Protein AF-A0A1Q4X3M8-F1 (afdb_monomer)

Solvent-accessible surface area (backbone atoms only — not comparable to full-atom values): 9576 Å² total; per-residue (Å²): 142,78,82,82,76,72,74,77,77,79,79,49,76,66,50,54,51,39,54,46,38,42,77,53,66,52,73,69,57,64,58,52,62,74,80,74,45,67,67,68,92,56,70,65,55,53,41,46,53,97,67,88,73,58,54,72,66,59,44,51,38,27,72,69,25,89,53,20,66,58,43,34,17,51,46,58,56,71,56,64,60,84,85,63,74,44,52,45,44,62,34,44,40,68,57,49,48,54,48,32,57,77,69,67,66,68,75,86,82,83,82,91,74,89,73,86,54,56,65,66,58,22,52,50,47,51,52,44,42,75,73,67,49,49,65,67,57,47,12,62,75,70,75,48,55,56,68,56,52,58,50,28,55,67,75,76,108

Radius of gyration: 19.42 Å; Cα contacts (8 Å, |Δi|>4): 133; chains: 1; bounding box: 37×54×55 Å

Secondary structure (DSSP, 8-state):
-----PPPPPPPHHHHHHHHHHH---HHHHHHTTTS-TTTTS-GGGGS-SSS---HHHHHHHHH-TTHHHHHHHHHHH--SSPP-S-BTTB-HHHHHHHHHHHT------S------HHHHHHHHHHHHHTT--HHHHHHHHTS-HHHHHHHHHHH-

Foldseek 3Di:
DDDPPPPQDDDDPLLVVLLCLLVQVDPVLVVVVPPDQQCPPPDCCLQFPPDDHRDPVVLVSLVPTPSLSNQLSVLLNVPQDDDDGGATSSDGRVRSVVSCVSSVVHDDDDDDDDDVPLVVLLVVLVVVVVVVDDLVVSCVVSVHDSVVNVVSPVVVD

pLDDT: mean 77.35, std 16.75, range [32.34, 96.69]

Structure (mmCIF, N/CA/C/O backbone):
data_AF-A0A1Q4X3M8-F1
#
_entry.id   AF-A0A1Q4X3M8-F1
#
loop_
_atom_site.group_PDB
_atom_site.id
_atom_site.type_symbol
_atom_site.label_atom_id
_atom_site.label_alt_id
_atom_site.label_comp_id
_atom_site.label_asym_id
_atom_site.label_entity_id
_atom_site.label_seq_id
_atom_site.pdbx_PDB_ins_code
_atom_site.Cartn_x
_atom_site.Cartn_y
_atom_site.Cartn_z
_atom_site.occupancy
_atom_site.B_iso_or_equiv
_atom_site.auth_seq_id
_atom_site.auth_comp_id
_atom_site.auth_asym_id
_atom_site.auth_atom_id
_atom_site.pdbx_PDB_model_num
ATOM 1 N N . MET A 1 1 ? 21.495 38.121 -9.374 1.00 42.31 1 MET A N 1
ATOM 2 C CA . MET A 1 1 ? 20.547 37.342 -8.554 1.00 42.31 1 MET A CA 1
ATOM 3 C C . MET A 1 1 ? 19.437 36.862 -9.470 1.00 42.31 1 MET A C 1
ATOM 5 O O . MET A 1 1 ? 18.474 37.584 -9.644 1.00 42.31 1 MET A O 1
ATOM 9 N N . ASN A 1 2 ? 19.605 35.709 -10.111 1.00 38.69 2 ASN A N 1
ATOM 10 C CA . ASN A 1 2 ? 18.516 35.018 -10.797 1.00 38.69 2 ASN A CA 1
ATOM 11 C C . ASN A 1 2 ? 18.648 33.554 -10.399 1.00 38.69 2 ASN A C 1
ATOM 13 O O . ASN A 1 2 ? 19.599 32.886 -10.790 1.00 38.69 2 ASN A O 1
ATOM 17 N N . SER A 1 3 ? 17.760 33.121 -9.510 1.00 45.75 3 SER A N 1
ATOM 18 C CA . SER A 1 3 ? 17.605 31.717 -9.169 1.00 45.75 3 SER A CA 1
ATOM 19 C C . SER A 1 3 ? 16.834 31.077 -10.311 1.00 45.75 3 SER A C 1
ATOM 21 O O . SER A 1 3 ? 15.629 31.295 -10.437 1.00 45.75 3 SER A O 1
ATOM 23 N N . ASP A 1 4 ? 17.542 30.325 -11.148 1.00 42.72 4 ASP A N 1
ATOM 24 C CA . ASP A 1 4 ? 16.958 29.435 -12.144 1.00 42.72 4 ASP A CA 1
ATOM 25 C C . ASP A 1 4 ? 16.119 28.369 -11.425 1.00 42.72 4 ASP A C 1
ATOM 27 O O . ASP A 1 4 ? 16.593 27.299 -11.037 1.00 42.72 4 ASP A O 1
ATOM 31 N N . LEU A 1 5 ? 14.841 28.679 -11.207 1.00 51.00 5 LEU A N 1
ATOM 32 C CA . LEU A 1 5 ? 13.815 27.687 -10.924 1.00 51.00 5 LEU A CA 1
ATOM 33 C C . LEU A 1 5 ? 13.641 26.866 -12.200 1.00 51.00 5 LEU A C 1
ATOM 35 O O . LEU A 1 5 ? 12.834 27.200 -13.065 1.00 51.00 5 LEU A O 1
ATOM 39 N N . ASN A 1 6 ? 14.430 25.799 -12.327 1.00 49.56 6 ASN A N 1
ATOM 40 C CA . ASN A 1 6 ? 14.183 24.779 -13.335 1.00 49.56 6 ASN A CA 1
ATOM 41 C C . ASN A 1 6 ? 12.719 24.325 -13.208 1.00 49.56 6 ASN A C 1
ATOM 43 O O . ASN A 1 6 ? 12.318 23.902 -12.116 1.00 49.56 6 ASN A O 1
ATOM 47 N N . PRO A 1 7 ? 11.907 24.408 -14.279 1.00 52.34 7 PRO A N 1
ATOM 48 C CA . PRO A 1 7 ? 10.552 23.891 -14.231 1.00 52.34 7 PRO A CA 1
ATOM 49 C C . PRO A 1 7 ? 10.615 22.396 -13.913 1.00 52.34 7 PRO A C 1
ATOM 51 O O . PRO A 1 7 ? 11.476 21.674 -14.423 1.00 52.34 7 PRO A O 1
ATOM 54 N N . ALA A 1 8 ? 9.715 21.932 -13.0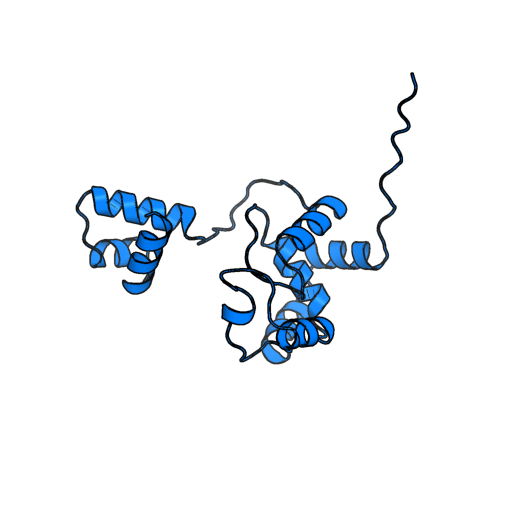44 1.00 54.22 8 ALA A N 1
ATOM 55 C CA . ALA A 1 8 ? 9.612 20.514 -12.731 1.00 54.22 8 ALA A CA 1
ATOM 56 C C . ALA A 1 8 ? 9.495 19.700 -14.038 1.00 54.22 8 ALA A C 1
ATOM 58 O O . ALA A 1 8 ? 8.811 20.144 -14.968 1.00 54.22 8 ALA A O 1
ATOM 59 N N . PRO A 1 9 ? 10.151 18.528 -14.135 1.00 59.28 9 PRO A N 1
ATOM 60 C CA . PRO A 1 9 ? 10.101 17.714 -15.342 1.00 59.28 9 PRO A CA 1
ATOM 61 C C . PRO A 1 9 ? 8.647 17.422 -15.724 1.00 59.28 9 PRO A C 1
ATOM 63 O O . PRO A 1 9 ? 7.812 17.124 -14.865 1.00 59.28 9 PRO A O 1
ATOM 66 N N . SER A 1 10 ? 8.347 17.519 -17.022 1.00 59.56 10 SER A N 1
ATOM 67 C CA . SER A 1 10 ? 7.011 17.215 -17.542 1.00 59.56 10 SER A CA 1
ATOM 68 C C . SER A 1 10 ? 6.613 15.776 -17.175 1.00 59.56 10 SER A C 1
ATOM 70 O O . SER A 1 10 ? 7.466 14.885 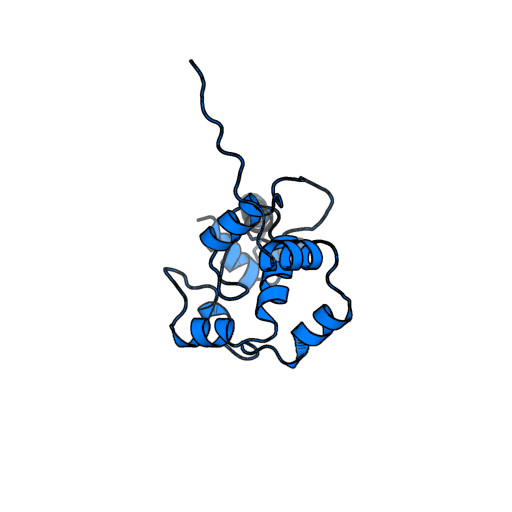-17.217 1.00 59.56 10 SER A O 1
ATOM 72 N N . PRO A 1 11 ? 5.345 15.525 -16.799 1.00 66.81 11 PRO A N 1
ATOM 73 C CA . PRO A 1 11 ? 4.894 14.189 -16.427 1.00 66.81 11 PRO A CA 1
ATOM 74 C C . PRO A 1 11 ? 5.044 13.224 -17.608 1.00 66.81 11 PRO A C 1
ATOM 76 O O . PRO A 1 11 ? 4.736 13.560 -18.750 1.00 66.81 11 PRO A O 1
ATOM 79 N N . THR A 1 12 ? 5.510 12.010 -17.329 1.00 81.94 12 THR A N 1
ATOM 80 C CA . THR A 1 12 ? 5.607 10.939 -18.326 1.00 81.94 12 THR A CA 1
ATOM 81 C C . THR A 1 12 ? 4.217 10.409 -18.701 1.00 81.94 12 THR A C 1
ATOM 83 O O . THR A 1 12 ? 3.242 10.600 -17.972 1.00 81.94 12 THR A O 1
ATOM 86 N N . ARG A 1 13 ? 4.113 9.670 -19.816 1.00 81.19 13 ARG A N 1
ATOM 87 C CA . ARG A 1 13 ? 2.867 8.981 -20.211 1.00 81.19 13 ARG A CA 1
ATOM 88 C C . ARG A 1 13 ? 2.335 8.060 -19.103 1.00 81.19 13 ARG A C 1
ATOM 90 O O . ARG A 1 13 ? 1.124 7.959 -18.907 1.00 81.19 13 ARG A O 1
ATOM 97 N N . ASP A 1 14 ? 3.239 7.426 -18.362 1.00 81.06 14 ASP A N 1
ATOM 98 C CA . ASP A 1 14 ? 2.894 6.564 -17.231 1.00 81.06 14 ASP A CA 1
ATOM 99 C C . ASP A 1 14 ? 2.365 7.371 -16.041 1.00 81.06 14 ASP A C 1
ATOM 101 O O . ASP A 1 14 ? 1.450 6.920 -15.355 1.00 81.06 14 ASP A O 1
ATOM 105 N N . ASP A 1 15 ? 2.859 8.592 -15.834 1.00 86.62 15 ASP A N 1
ATOM 106 C CA . ASP A 1 15 ? 2.376 9.490 -14.781 1.00 86.62 15 ASP A CA 1
ATOM 107 C C . ASP A 1 15 ? 0.969 10.001 -15.048 1.00 86.62 15 ASP A C 1
ATOM 1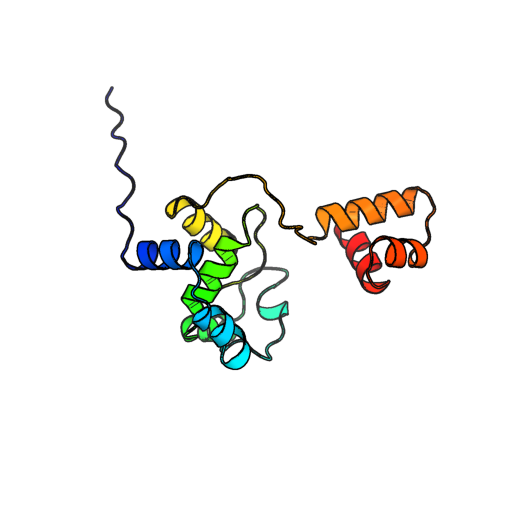09 O O . ASP A 1 15 ? 0.150 10.070 -14.133 1.00 86.62 15 ASP A O 1
ATOM 113 N N . GLU A 1 16 ? 0.674 10.359 -16.295 1.00 87.25 16 GLU A N 1
ATOM 114 C CA . GLU A 1 16 ? -0.666 10.781 -16.689 1.00 87.25 16 GLU A CA 1
ATOM 115 C C . GLU A 1 16 ? -1.661 9.623 -16.555 1.00 87.25 16 GLU A C 1
ATOM 117 O O . GLU A 1 16 ? -2.741 9.784 -15.978 1.00 87.25 16 GLU A O 1
ATOM 122 N N . HIS A 1 17 ? -1.268 8.427 -17.005 1.00 86.44 17 HIS A N 1
ATOM 123 C CA . HIS A 1 17 ? -2.070 7.223 -16.827 1.00 86.44 17 HIS A CA 1
ATOM 124 C C . HIS A 1 17 ? -2.307 6.934 -15.338 1.00 86.44 17 HIS A C 1
ATOM 126 O O . HIS A 1 17 ? -3.449 6.723 -14.923 1.00 86.44 17 HIS A O 1
ATOM 132 N N . LEU A 1 18 ? -1.262 6.984 -14.513 1.00 87.88 18 LEU A N 1
ATOM 133 C CA . LEU A 1 18 ? -1.368 6.744 -13.079 1.00 87.88 18 LEU A CA 1
ATOM 134 C C . LEU A 1 18 ? -2.249 7.798 -12.389 1.00 87.88 18 LEU A C 1
ATOM 136 O O . LEU A 1 18 ? -3.135 7.430 -11.622 1.00 87.88 18 LEU A O 1
ATOM 140 N N . ARG A 1 19 ? -2.102 9.090 -12.717 1.00 88.12 19 ARG A N 1
ATOM 141 C CA . ARG A 1 19 ? -2.984 10.168 -12.222 1.00 88.12 19 ARG A CA 1
ATOM 142 C C . ARG A 1 19 ? -4.447 9.920 -12.580 1.00 88.12 19 ARG A C 1
ATOM 144 O O . ARG A 1 19 ? -5.318 10.106 -11.729 1.00 88.12 19 ARG A O 1
ATOM 151 N N . ARG A 1 20 ? -4.729 9.488 -13.813 1.00 87.44 20 ARG A N 1
ATOM 152 C CA . ARG A 1 20 ? -6.089 9.142 -14.249 1.00 87.44 20 ARG A CA 1
ATOM 153 C C . ARG A 1 20 ? -6.651 7.976 -13.438 1.00 87.44 20 ARG A C 1
ATOM 155 O O . ARG A 1 20 ? -7.768 8.082 -12.944 1.00 87.44 20 ARG A O 1
ATOM 162 N N . LEU A 1 21 ? -5.872 6.909 -13.249 1.00 86.25 21 LEU A N 1
ATOM 163 C CA . LEU A 1 21 ? -6.283 5.740 -12.461 1.00 86.25 21 LEU A CA 1
ATOM 164 C C . LEU A 1 21 ? -6.545 6.079 -10.989 1.00 86.25 21 LEU A C 1
ATOM 166 O O . LEU A 1 21 ? -7.478 5.541 -10.403 1.00 86.25 21 LEU A O 1
ATOM 170 N N . VAL A 1 22 ? -5.755 6.980 -10.397 1.00 85.69 22 VAL A N 1
ATOM 171 C CA . VAL A 1 22 ? -5.970 7.445 -9.018 1.00 85.69 22 VAL A CA 1
ATOM 172 C C . VAL A 1 22 ? -7.304 8.194 -8.896 1.00 85.69 22 VAL A C 1
ATOM 174 O O . VAL A 1 22 ? -8.055 7.951 -7.954 1.00 85.69 22 VAL A O 1
ATOM 177 N N . ARG A 1 23 ? -7.629 9.076 -9.854 1.00 84.62 23 ARG A N 1
ATOM 178 C CA . ARG A 1 23 ? -8.871 9.876 -9.837 1.00 84.62 23 ARG A CA 1
ATOM 179 C C . ARG A 1 23 ? -10.118 9.069 -10.203 1.00 84.62 23 ARG A C 1
ATOM 181 O O . ARG A 1 23 ? -11.185 9.313 -9.651 1.00 84.62 23 ARG A O 1
ATOM 188 N N . GLN A 1 24 ? -9.992 8.143 -11.149 1.00 76.81 24 GLN A N 1
ATOM 189 C CA . GLN A 1 24 ? -11.094 7.372 -11.724 1.00 76.81 24 GLN A CA 1
ATOM 190 C C . GLN A 1 24 ? -10.671 5.907 -11.925 1.00 76.81 24 GLN A C 1
ATOM 192 O O . GLN A 1 24 ? -10.416 5.487 -13.057 1.00 76.81 24 GLN A O 1
ATOM 197 N N . PRO A 1 25 ? -10.582 5.089 -10.862 1.00 66.19 25 PRO A N 1
ATOM 198 C CA . PRO A 1 25 ? -10.435 3.656 -11.055 1.00 66.19 25 PRO A CA 1
ATOM 199 C C . PRO A 1 25 ? -11.731 3.145 -11.683 1.00 66.19 25 PRO A C 1
ATOM 201 O O . PRO A 1 25 ? -12.804 3.244 -11.088 1.00 66.19 25 PRO A O 1
ATOM 204 N N . THR A 1 26 ? -11.660 2.651 -12.916 1.00 61.62 26 THR A N 1
ATOM 205 C CA . THR A 1 26 ? -12.835 2.095 -13.590 1.00 61.62 26 THR A CA 1
ATOM 206 C C . THR A 1 26 ? -13.328 0.856 -12.835 1.00 61.62 26 THR A C 1
ATOM 208 O O . THR A 1 26 ? -12.530 0.063 -12.330 1.00 61.62 26 THR A O 1
ATOM 211 N N . GLY A 1 27 ? -14.650 0.665 -12.751 1.00 57.09 27 GLY A N 1
ATOM 212 C CA . GLY A 1 27 ? -15.257 -0.447 -12.000 1.00 57.09 27 GLY A CA 1
ATOM 213 C C . GLY A 1 27 ? -14.775 -1.838 -12.444 1.00 57.09 27 GLY A C 1
ATOM 214 O O . GLY A 1 27 ? -14.637 -2.744 -11.625 1.00 57.09 27 GLY A O 1
ATOM 215 N N . GLU A 1 28 ? -14.404 -1.985 -13.717 1.00 52.09 28 GLU A N 1
ATOM 216 C CA . GLU A 1 28 ? -13.823 -3.207 -14.288 1.00 52.09 28 GLU A CA 1
ATOM 217 C C . GLU A 1 28 ? -12.414 -3.526 -13.742 1.00 52.09 28 GLU A C 1
ATOM 219 O O . GLU A 1 28 ? -12.019 -4.691 -13.659 1.00 52.09 28 GLU A O 1
ATOM 224 N N . LEU A 1 29 ? -11.646 -2.514 -13.317 1.00 56.69 29 LEU A N 1
ATOM 225 C CA . LEU A 1 29 ? -10.317 -2.686 -12.717 1.00 56.69 29 LEU A CA 1
ATOM 226 C C . LEU A 1 29 ? -10.398 -3.094 -11.239 1.00 56.69 29 LEU A C 1
ATOM 228 O O . LEU A 1 29 ? -9.586 -3.906 -10.792 1.00 56.69 29 LEU A O 1
ATOM 232 N N . GLN A 1 30 ? -11.413 -2.611 -10.509 1.00 53.56 30 GLN A N 1
ATOM 233 C CA . GLN A 1 30 ? -11.728 -3.060 -9.145 1.00 53.56 30 GLN A CA 1
ATOM 234 C C . GLN A 1 30 ? -12.090 -4.560 -9.132 1.00 53.56 30 GLN A C 1
ATOM 236 O O . GLN A 1 30 ? -11.638 -5.300 -8.261 1.00 53.56 30 GLN A O 1
ATOM 241 N N . GLN A 1 31 ? -12.851 -5.029 -10.132 1.00 51.72 31 GLN A N 1
ATOM 242 C CA . GLN A 1 31 ? -13.227 -6.443 -10.293 1.00 51.72 31 GLN A CA 1
ATOM 243 C C . GLN A 1 31 ? -12.056 -7.329 -10.755 1.00 51.72 31 GLN A C 1
ATOM 245 O O . GLN A 1 31 ? -11.919 -8.465 -10.306 1.00 51.72 31 GLN A O 1
ATOM 250 N N . ARG A 1 32 ? -11.149 -6.826 -11.604 1.00 52.66 32 ARG A N 1
ATOM 251 C CA . ARG A 1 32 ? -9.946 -7.577 -12.023 1.00 52.66 32 ARG A CA 1
ATOM 252 C C . ARG A 1 32 ? -8.906 -7.741 -10.908 1.00 52.66 32 ARG A C 1
ATOM 254 O O . ARG A 1 32 ? -8.138 -8.705 -10.938 1.00 52.66 32 ARG A O 1
ATOM 261 N N . ALA A 1 33 ? -8.911 -6.867 -9.899 1.00 55.19 33 ALA A N 1
ATOM 262 C CA . ALA A 1 33 ? -8.036 -6.962 -8.730 1.00 55.19 33 ALA A CA 1
ATOM 263 C C . ALA A 1 33 ? -8.358 -8.159 -7.805 1.00 55.19 33 ALA A C 1
ATOM 265 O O . ALA A 1 33 ? -7.510 -8.573 -7.012 1.00 55.19 33 ALA A O 1
ATOM 266 N N . THR A 1 34 ? -9.548 -8.763 -7.902 1.00 59.12 34 THR A N 1
ATOM 267 C CA . THR A 1 34 ? -10.006 -9.770 -6.931 1.00 59.12 34 THR A CA 1
ATOM 268 C C . THR A 1 34 ? -9.934 -11.222 -7.405 1.00 59.12 34 THR A C 1
ATOM 270 O O . THR A 1 34 ? -10.149 -12.100 -6.579 1.00 59.12 34 THR A O 1
ATOM 273 N N . ALA A 1 35 ? -9.570 -11.525 -8.657 1.00 57.00 35 ALA A N 1
ATOM 274 C CA . ALA A 1 35 ? -9.522 -12.923 -9.125 1.00 57.00 35 ALA A CA 1
ATOM 275 C C . ALA A 1 35 ? -8.185 -13.373 -9.747 1.00 57.00 35 ALA A C 1
ATOM 277 O O . ALA A 1 35 ? -7.854 -14.549 -9.650 1.00 57.00 35 ALA A O 1
ATOM 278 N N . SER A 1 36 ? -7.383 -12.476 -10.337 1.00 69.00 36 SER A N 1
ATOM 279 C CA . SER A 1 36 ? -6.227 -12.872 -11.174 1.00 69.00 36 SER A CA 1
ATOM 280 C C . SER A 1 36 ? -4.922 -12.116 -10.888 1.00 69.00 36 SER A C 1
ATOM 282 O O . SER A 1 36 ? -4.050 -12.021 -11.751 1.00 69.00 36 SER A O 1
ATOM 284 N N . VAL A 1 37 ? -4.763 -11.556 -9.685 1.00 85.25 37 VAL A N 1
ATOM 285 C CA . VAL A 1 37 ? -3.522 -10.861 -9.298 1.00 85.25 37 VAL A CA 1
ATOM 286 C C . VAL A 1 37 ? -2.424 -11.855 -8.914 1.00 85.25 37 VAL A C 1
ATOM 288 O O . VAL A 1 37 ? -2.667 -12.810 -8.180 1.00 85.25 37 VAL A O 1
ATOM 291 N N . ALA A 1 38 ? -1.196 -11.616 -9.382 1.00 90.00 38 ALA A N 1
ATOM 292 C CA . ALA A 1 38 ? -0.080 -12.564 -9.265 1.00 90.00 38 ALA A CA 1
ATOM 293 C C . ALA A 1 38 ? 0.358 -12.874 -7.819 1.00 90.00 38 ALA A C 1
ATOM 295 O O . ALA A 1 38 ? 0.990 -13.902 -7.568 1.00 90.00 38 ALA A O 1
ATOM 296 N N . CYS A 1 39 ? 0.048 -11.982 -6.873 1.00 87.94 39 CYS A N 1
ATOM 297 C CA . CYS A 1 39 ? 0.343 -12.153 -5.450 1.00 87.94 39 CYS A CA 1
ATOM 298 C C . CYS A 1 39 ? -0.769 -12.870 -4.668 1.00 87.94 39 CYS A C 1
ATOM 300 O O . CYS A 1 39 ? -0.624 -13.094 -3.467 1.00 87.94 39 CYS A O 1
ATOM 302 N N . ARG A 1 40 ? -1.886 -13.238 -5.313 1.00 87.56 40 ARG A N 1
ATOM 303 C CA . ARG A 1 40 ? -2.993 -13.920 -4.635 1.00 87.56 40 ARG A CA 1
ATOM 304 C C . ARG A 1 40 ? -2.531 -15.269 -4.076 1.00 87.56 40 ARG A C 1
ATOM 306 O O . ARG A 1 40 ? -1.943 -16.066 -4.799 1.00 87.56 40 ARG A O 1
ATOM 313 N N . GLY A 1 41 ? -2.829 -15.520 -2.800 1.00 85.31 41 GLY A N 1
ATOM 314 C CA . GLY A 1 41 ? -2.460 -16.759 -2.104 1.00 85.31 41 GLY A CA 1
ATOM 315 C C . GLY A 1 41 ? -1.038 -16.781 -1.532 1.00 85.31 41 GLY A C 1
ATOM 316 O O . GLY A 1 41 ? -0.646 -17.790 -0.959 1.00 85.31 41 GLY A O 1
ATOM 317 N N . MET A 1 42 ? -0.270 -15.695 -1.665 1.00 85.81 42 MET A N 1
ATOM 318 C CA . MET A 1 42 ? 1.012 -15.539 -0.971 1.00 85.81 42 MET A CA 1
ATOM 319 C C . MET A 1 42 ? 0.807 -15.060 0.471 1.00 85.81 42 MET A C 1
ATOM 321 O O . MET A 1 42 ? -0.192 -14.401 0.769 1.00 85.81 42 MET A O 1
ATOM 325 N N . ASP A 1 43 ? 1.779 -15.342 1.343 1.00 84.62 43 ASP A N 1
ATOM 326 C CA . ASP A 1 43 ? 1.824 -14.744 2.680 1.00 84.62 43 ASP A CA 1
ATOM 327 C C . ASP A 1 43 ? 1.952 -13.217 2.559 1.00 84.62 43 ASP A C 1
ATOM 329 O O . ASP A 1 43 ? 2.842 -12.693 1.884 1.00 84.62 43 ASP A O 1
ATOM 333 N N . THR A 1 44 ? 1.053 -12.493 3.225 1.00 83.56 44 THR A N 1
ATOM 334 C CA . THR A 1 44 ? 1.063 -11.032 3.268 1.00 83.56 44 THR A CA 1
ATOM 335 C C . THR A 1 44 ? 2.333 -10.480 3.902 1.00 83.56 44 THR A C 1
ATOM 337 O O . THR A 1 44 ? 2.780 -9.416 3.485 1.00 83.56 44 THR A O 1
ATOM 340 N N . ASN A 1 45 ? 2.957 -11.195 4.846 1.00 82.75 45 ASN A N 1
ATOM 341 C CA . ASN A 1 45 ? 4.181 -10.742 5.518 1.00 82.75 45 ASN A CA 1
ATOM 342 C C . ASN A 1 45 ? 5.337 -10.507 4.535 1.00 82.75 45 ASN A C 1
ATOM 344 O O . ASN A 1 45 ? 6.179 -9.648 4.771 1.00 82.75 45 ASN A O 1
ATOM 348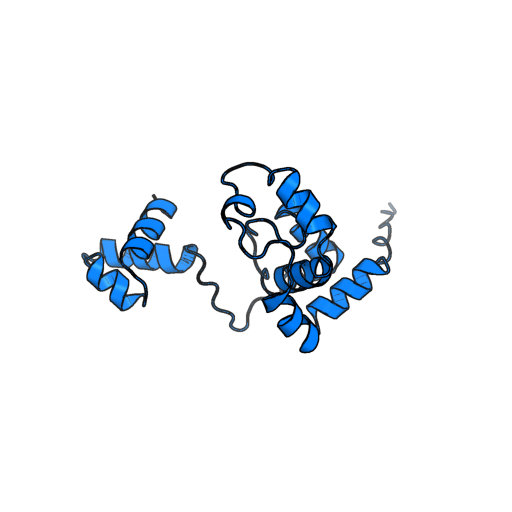 N N . VAL A 1 46 ? 5.333 -11.187 3.384 1.00 86.88 46 VAL A N 1
ATOM 349 C CA . VAL A 1 46 ? 6.317 -10.975 2.310 1.00 86.88 46 VAL A CA 1
ATOM 350 C C . VAL A 1 46 ? 6.263 -9.542 1.766 1.00 86.88 46 VAL A C 1
ATOM 352 O O . VAL A 1 46 ? 7.289 -8.973 1.404 1.00 86.88 46 VAL A O 1
ATOM 355 N N . PHE A 1 47 ? 5.077 -8.930 1.736 1.00 87.75 47 PHE A N 1
ATOM 356 C CA . PHE A 1 47 ? 4.875 -7.545 1.296 1.00 87.75 47 PHE A CA 1
ATOM 357 C C . PHE A 1 47 ? 4.884 -6.542 2.457 1.00 87.75 47 PHE A C 1
ATOM 359 O O . PHE A 1 47 ? 4.833 -5.336 2.217 1.00 87.75 47 PHE A O 1
ATOM 366 N N . PHE A 1 48 ? 4.982 -7.018 3.698 1.00 87.00 48 PHE A N 1
ATOM 367 C CA . PHE A 1 48 ? 5.100 -6.219 4.918 1.00 87.00 48 PHE A CA 1
ATOM 368 C C . PHE A 1 48 ? 6.280 -6.718 5.772 1.00 87.00 48 PHE A C 1
ATOM 370 O O . PHE A 1 48 ? 6.070 -7.126 6.914 1.00 87.00 48 PHE A O 1
ATOM 377 N N . PRO A 1 49 ? 7.515 -6.722 5.233 1.00 80.06 49 PRO A N 1
ATOM 378 C CA . PRO A 1 49 ? 8.664 -7.189 5.993 1.00 80.06 49 PRO A CA 1
ATOM 379 C C . PRO A 1 49 ? 8.939 -6.249 7.172 1.00 80.06 49 PRO A C 1
ATOM 381 O O . PRO A 1 49 ? 8.801 -5.031 7.045 1.00 80.06 49 PRO A O 1
ATOM 384 N N . GLU A 1 50 ? 9.369 -6.809 8.305 1.00 72.88 50 GLU A N 1
ATOM 385 C CA . GLU A 1 50 ? 9.778 -6.018 9.477 1.00 72.88 50 GLU A CA 1
ATOM 386 C C . GLU A 1 50 ? 10.952 -5.087 9.134 1.00 72.88 50 GLU A C 1
ATOM 388 O O . GLU A 1 50 ? 11.002 -3.940 9.583 1.00 72.88 50 GLU A O 1
ATOM 393 N N . HIS A 1 51 ? 11.858 -5.553 8.265 1.00 73.12 51 HIS A N 1
ATOM 394 C CA . HIS A 1 51 ? 13.008 -4.799 7.781 1.00 73.12 51 HIS A CA 1
ATOM 395 C C . HIS A 1 51 ? 13.277 -5.062 6.294 1.00 73.12 51 HIS A C 1
ATOM 397 O O . HIS A 1 51 ? 13.168 -6.187 5.813 1.00 73.12 51 HIS A O 1
ATOM 403 N N . GLY A 1 52 ? 13.711 -4.022 5.577 1.00 79.44 52 GLY A N 1
ATOM 404 C CA . GLY A 1 52 ? 14.234 -4.144 4.216 1.00 79.44 52 GLY A CA 1
ATOM 405 C C . GLY A 1 52 ? 13.173 -4.266 3.118 1.00 79.44 52 GLY A C 1
ATOM 406 O O . GLY A 1 52 ? 12.096 -3.668 3.180 1.00 79.44 52 GLY A O 1
ATOM 407 N N . VAL A 1 53 ? 13.537 -4.985 2.058 1.00 84.50 53 VAL A N 1
ATOM 408 C CA . VAL A 1 53 ? 12.733 -5.173 0.843 1.00 84.50 53 VAL A CA 1
ATOM 409 C C . VAL A 1 53 ? 12.187 -6.609 0.787 1.00 84.50 53 VAL A C 1
ATOM 411 O O . VAL A 1 53 ? 12.829 -7.507 1.334 1.00 84.50 53 VAL A O 1
ATOM 414 N N . PRO A 1 54 ? 11.040 -6.858 0.125 1.00 87.00 54 PRO A N 1
ATOM 415 C CA . PRO A 1 54 ? 10.554 -8.198 -0.159 1.00 87.00 54 PRO A CA 1
ATOM 416 C C . PRO A 1 54 ? 11.606 -9.014 -0.895 1.00 87.00 54 PRO A C 1
ATOM 418 O O . PRO A 1 54 ? 12.455 -8.464 -1.604 1.00 87.00 54 PRO A O 1
ATOM 421 N N . ASP A 1 55 ? 11.508 -10.335 -0.784 1.00 87.44 55 ASP A N 1
ATOM 422 C CA . ASP A 1 55 ? 12.379 -11.215 -1.549 1.00 87.44 55 ASP A CA 1
ATOM 423 C C . ASP A 1 55 ? 12.250 -10.980 -3.071 1.00 87.44 55 ASP A C 1
ATOM 425 O O . ASP A 1 55 ? 11.275 -10.419 -3.596 1.00 87.44 55 ASP A O 1
ATOM 429 N N . GLY A 1 56 ? 13.274 -11.414 -3.808 1.00 87.50 56 GLY A N 1
ATOM 430 C CA . GLY A 1 56 ? 13.339 -11.207 -5.253 1.00 87.50 56 GLY A CA 1
ATOM 431 C C . GLY A 1 56 ? 12.177 -11.851 -6.017 1.00 87.50 56 GLY A C 1
ATOM 432 O O . GLY A 1 56 ? 11.779 -11.331 -7.061 1.00 87.50 56 GLY A O 1
ATOM 433 N N . LEU A 1 57 ? 11.593 -12.936 -5.498 1.00 88.62 57 LEU A N 1
ATOM 434 C CA . LEU A 1 57 ? 10.466 -13.626 -6.123 1.00 88.62 57 LEU A CA 1
ATOM 435 C C . LEU A 1 57 ? 9.183 -12.794 -6.007 1.00 88.62 57 LEU A C 1
ATOM 437 O O . LEU A 1 57 ? 8.443 -12.660 -6.984 1.00 88.62 57 LEU A O 1
ATOM 441 N N . ALA A 1 58 ? 8.936 -12.193 -4.846 1.00 88.25 58 ALA A N 1
ATOM 442 C CA . ALA A 1 58 ? 7.816 -11.296 -4.610 1.00 88.25 58 ALA A CA 1
ATOM 443 C C . ALA A 1 58 ? 7.897 -10.051 -5.500 1.00 88.25 58 ALA A C 1
ATOM 445 O O . ALA A 1 58 ? 6.918 -9.695 -6.163 1.00 88.25 58 ALA A O 1
ATOM 446 N N . LEU A 1 59 ? 9.080 -9.437 -5.601 1.00 89.50 59 LEU A N 1
ATOM 447 C CA . LEU A 1 59 ? 9.298 -8.295 -6.492 1.00 89.50 59 LEU A CA 1
ATOM 448 C C . LEU A 1 59 ? 9.138 -8.681 -7.967 1.00 89.50 59 LEU A C 1
ATOM 450 O O . LEU A 1 59 ? 8.492 -7.949 -8.721 1.00 89.50 59 LEU A O 1
ATOM 454 N N . ALA A 1 60 ? 9.669 -9.832 -8.389 1.00 90.81 60 ALA A N 1
ATOM 455 C CA . ALA 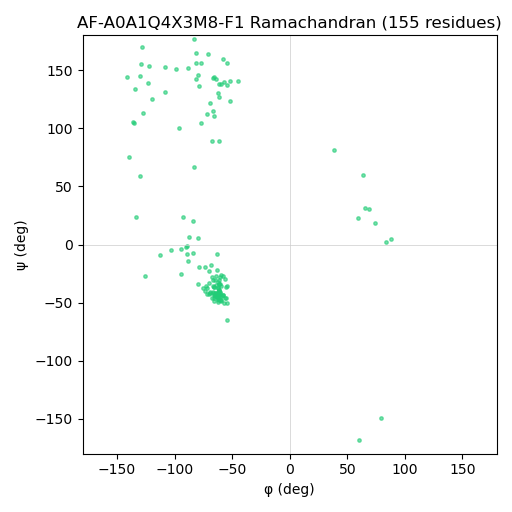A 1 60 ? 9.498 -10.335 -9.751 1.00 90.81 60 ALA A CA 1
ATOM 456 C C . ALA A 1 60 ? 8.017 -10.562 -10.092 1.00 90.81 60 ALA A C 1
ATOM 458 O O . ALA A 1 60 ? 7.566 -10.151 -11.163 1.00 90.81 60 ALA A O 1
ATOM 459 N N . ARG A 1 61 ? 7.234 -11.120 -9.159 1.00 91.44 61 ARG A N 1
ATOM 460 C CA . ARG A 1 61 ? 5.777 -11.270 -9.305 1.00 91.44 61 ARG A CA 1
ATOM 461 C C . ARG A 1 61 ? 5.063 -9.931 -9.422 1.00 91.44 61 ARG A C 1
ATOM 463 O O . ARG A 1 61 ? 4.186 -9.784 -10.268 1.00 91.44 61 ARG A O 1
ATOM 470 N N . CYS A 1 62 ? 5.426 -8.939 -8.611 1.00 91.00 62 CYS A N 1
ATOM 471 C CA . CYS A 1 62 ? 4.851 -7.601 -8.744 1.00 91.00 62 CYS A CA 1
ATOM 472 C C . CYS A 1 62 ? 5.166 -6.975 -10.107 1.00 91.00 62 CYS A C 1
ATOM 474 O O . CYS A 1 62 ? 4.292 -6.336 -10.689 1.00 91.00 62 CYS A O 1
ATOM 476 N N . ARG A 1 63 ? 6.385 -7.169 -10.626 1.00 88.44 63 ARG A N 1
ATOM 477 C CA . ARG A 1 63 ? 6.820 -6.631 -11.925 1.00 88.44 63 ARG A CA 1
ATOM 478 C C . ARG A 1 63 ? 6.066 -7.243 -13.106 1.00 88.44 63 ARG A C 1
ATOM 480 O O . ARG A 1 63 ? 5.778 -6.51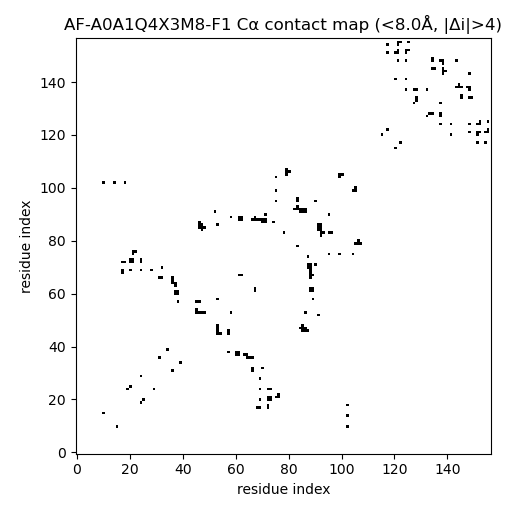4 -14.048 1.00 88.44 63 ARG A O 1
ATOM 487 N N . SER A 1 64 ? 5.728 -8.532 -13.050 1.00 88.81 64 SER A N 1
ATOM 488 C CA . SER A 1 64 ? 4.978 -9.224 -14.112 1.00 88.81 64 SER A CA 1
ATOM 489 C C . SER A 1 64 ? 3.454 -9.155 -13.955 1.00 88.81 64 SER A C 1
ATOM 491 O O . SER A 1 64 ? 2.722 -9.554 -14.859 1.00 88.81 64 SER A O 1
ATOM 493 N N . CYS A 1 65 ? 2.949 -8.651 -12.825 1.00 90.00 65 CYS A N 1
ATOM 494 C CA . CYS A 1 65 ? 1.517 -8.579 -12.560 1.00 90.00 65 CYS A CA 1
ATOM 495 C C . CYS A 1 65 ? 0.827 -7.554 -13.475 1.00 90.00 65 CYS A C 1
ATOM 497 O O . CYS A 1 65 ? 1.119 -6.358 -13.415 1.00 90.00 65 CYS A O 1
ATOM 499 N N . HIS A 1 66 ? -0.167 -7.995 -14.253 1.00 86.44 66 HIS A N 1
ATOM 500 C CA . HIS A 1 66 ? -0.965 -7.115 -15.125 1.00 86.44 66 HIS A CA 1
ATOM 501 C C . HIS A 1 66 ? -1.673 -5.984 -14.357 1.00 86.44 66 HIS A C 1
ATOM 503 O O . HIS A 1 66 ? -1.879 -4.899 -14.893 1.00 86.44 66 HIS A O 1
ATOM 509 N N . ALA A 1 67 ? -1.978 -6.203 -13.075 1.00 86.75 67 ALA A N 1
ATOM 510 C CA . ALA A 1 67 ? -2.659 -5.240 -12.219 1.00 86.75 67 ALA A CA 1
ATOM 511 C C . ALA A 1 67 ? -1.701 -4.267 -11.512 1.00 86.75 67 ALA A C 1
ATOM 513 O O . ALA A 1 67 ? -2.143 -3.497 -10.663 1.00 86.75 67 ALA A O 1
ATOM 514 N N . ARG A 1 68 ? -0.394 -4.283 -11.816 1.00 88.69 68 ARG A N 1
ATOM 515 C CA . ARG A 1 68 ? 0.625 -3.511 -11.084 1.00 88.69 68 ARG A CA 1
ATOM 516 C C . ARG A 1 68 ? 0.311 -2.014 -11.003 1.00 88.69 68 ARG A C 1
ATOM 518 O O . ARG A 1 68 ? 0.334 -1.458 -9.907 1.00 88.69 68 ARG A O 1
ATOM 525 N N . LEU A 1 69 ? 0.006 -1.369 -12.134 1.00 87.50 69 LEU A N 1
ATOM 526 C CA . LEU A 1 69 ? -0.291 0.072 -12.170 1.00 87.50 69 LEU A CA 1
ATOM 527 C C . LEU A 1 69 ? -1.575 0.418 -11.412 1.00 87.50 69 LEU A C 1
ATOM 529 O O . LEU A 1 69 ? -1.630 1.430 -10.724 1.00 87.50 69 LEU A O 1
ATOM 533 N N . VAL A 1 70 ? -2.585 -0.447 -11.486 1.00 85.00 70 VAL A N 1
ATOM 534 C CA . VAL A 1 70 ? -3.850 -0.270 -10.762 1.00 85.00 70 VAL A CA 1
ATOM 535 C C . VAL A 1 70 ? -3.650 -0.469 -9.264 1.00 85.00 70 VAL A C 1
ATOM 537 O O . VAL A 1 70 ? -4.137 0.328 -8.474 1.00 85.00 70 VAL A O 1
ATOM 540 N N . CYS A 1 71 ? -2.884 -1.484 -8.863 1.00 87.75 71 CYS A N 1
ATOM 541 C CA . CYS A 1 71 ? -2.504 -1.724 -7.473 1.00 87.75 71 CYS A CA 1
ATOM 542 C C . CYS A 1 71 ? -1.767 -0.512 -6.885 1.00 87.75 71 CYS A C 1
ATOM 544 O O . CYS A 1 71 ? -2.088 -0.076 -5.782 1.00 87.75 71 CYS A O 1
ATOM 546 N N . LEU A 1 72 ? -0.843 0.079 -7.649 1.00 90.31 72 LEU A N 1
ATOM 547 C CA . LEU A 1 72 ? -0.177 1.319 -7.263 1.00 90.31 72 LEU A CA 1
ATOM 548 C C . LEU A 1 72 ? -1.155 2.500 -7.173 1.00 90.31 72 LEU A C 1
ATOM 550 O O . LEU A 1 72 ? -1.097 3.253 -6.208 1.00 90.31 72 LEU A O 1
ATOM 554 N N . ALA A 1 73 ? -2.059 2.659 -8.141 1.00 88.25 73 ALA A N 1
ATOM 555 C CA . ALA A 1 73 ? -3.052 3.732 -8.134 1.00 88.25 73 ALA A CA 1
ATOM 556 C C . ALA A 1 73 ? -3.989 3.646 -6.922 1.00 88.25 73 ALA A C 1
ATOM 558 O O . ALA A 1 73 ? -4.251 4.656 -6.276 1.00 88.25 73 ALA A O 1
ATOM 559 N N . LEU A 1 74 ? -4.455 2.440 -6.585 1.00 84.56 74 LEU A N 1
ATOM 560 C CA . LEU A 1 74 ? -5.273 2.191 -5.400 1.00 84.56 74 LEU A CA 1
ATOM 561 C C . LEU A 1 74 ? -4.498 2.519 -4.121 1.00 84.56 74 LEU A C 1
ATOM 563 O O . LEU A 1 74 ? -5.020 3.232 -3.271 1.00 84.56 74 LEU A O 1
ATOM 567 N N . ALA A 1 75 ? -3.244 2.070 -4.010 1.00 88.38 75 ALA A N 1
ATOM 568 C CA . ALA A 1 75 ? -2.394 2.416 -2.875 1.00 88.38 75 ALA A CA 1
ATOM 569 C C . ALA A 1 75 ? -2.246 3.937 -2.740 1.00 88.38 75 ALA A C 1
ATOM 571 O O . ALA A 1 75 ? -2.538 4.481 -1.689 1.00 88.38 75 ALA A O 1
ATOM 572 N N . LEU A 1 76 ? -1.904 4.652 -3.814 1.00 87.75 76 LEU A N 1
ATOM 573 C CA . LEU A 1 76 ? -1.762 6.112 -3.783 1.00 87.75 76 LEU A CA 1
ATOM 574 C C . LEU A 1 76 ? -3.077 6.851 -3.501 1.00 87.75 76 LEU A C 1
ATOM 576 O O . LEU A 1 76 ? -3.044 7.931 -2.919 1.00 87.75 76 LEU A O 1
ATOM 580 N N . ARG A 1 77 ? -4.219 6.289 -3.913 1.00 84.44 77 ARG A N 1
ATOM 581 C CA . ARG A 1 77 ? -5.544 6.852 -3.633 1.00 84.44 77 ARG A CA 1
ATOM 582 C C . ARG A 1 77 ? -5.909 6.747 -2.151 1.00 84.44 77 ARG A C 1
ATOM 584 O O . ARG A 1 77 ? -6.509 7.678 -1.627 1.00 84.44 77 ARG A O 1
ATOM 591 N N . TYR A 1 78 ? -5.600 5.620 -1.511 1.00 78.75 78 TYR A N 1
ATOM 592 C CA . TYR A 1 78 ? -5.995 5.349 -0.124 1.00 78.75 78 TYR A CA 1
ATOM 593 C C . TYR A 1 78 ? -4.921 5.733 0.904 1.00 78.75 78 TYR A C 1
ATOM 595 O O . TYR A 1 78 ? -5.251 6.059 2.037 1.00 78.75 78 TYR A O 1
ATOM 603 N N . GLU A 1 79 ? -3.644 5.757 0.518 1.00 81.44 79 GLU A N 1
ATOM 604 C CA . GLU A 1 79 ? -2.518 6.218 1.340 1.00 81.44 79 GLU A CA 1
ATOM 605 C C . GLU A 1 79 ? -2.393 7.747 1.265 1.00 81.44 79 GLU A C 1
ATOM 607 O O . GLU A 1 79 ? -1.446 8.298 0.682 1.00 81.44 79 GLU A O 1
ATOM 612 N N . THR A 1 80 ? -3.396 8.429 1.817 1.00 65.38 80 THR A N 1
ATOM 613 C CA . THR A 1 80 ? -3.515 9.894 1.822 1.00 65.38 80 THR A CA 1
ATOM 614 C C . THR A 1 80 ? -2.642 10.559 2.890 1.00 65.38 80 THR A C 1
ATOM 616 O O . THR A 1 80 ? -2.303 11.736 2.752 1.00 65.38 80 THR A O 1
ATOM 619 N N . SER A 1 81 ? -2.215 9.812 3.913 1.00 60.44 81 SER A N 1
ATOM 620 C CA . SER A 1 81 ? -1.320 10.258 4.984 1.00 60.44 81 SER A CA 1
ATOM 621 C C . SER A 1 81 ? -0.049 9.402 5.068 1.00 60.44 81 SER A C 1
ATOM 623 O O . SER A 1 81 ? -0.001 8.244 4.652 1.00 60.44 81 SER A O 1
ATOM 625 N N . ALA A 1 82 ? 1.023 10.007 5.579 1.00 62.81 82 ALA A N 1
ATOM 626 C CA . ALA A 1 82 ? 2.218 9.289 6.008 1.00 62.81 82 ALA A CA 1
ATOM 627 C C . ALA A 1 82 ? 2.061 8.871 7.487 1.00 62.81 82 ALA A C 1
ATOM 629 O O . ALA A 1 82 ? 1.412 9.605 8.234 1.00 62.81 82 ALA A O 1
ATOM 630 N N . PRO A 1 83 ? 2.695 7.773 7.942 1.00 69.62 83 PRO A N 1
ATOM 631 C CA . PRO A 1 83 ? 3.624 6.912 7.204 1.00 69.62 83 PRO A CA 1
ATOM 632 C C . PRO A 1 83 ? 2.943 5.869 6.299 1.00 69.62 83 PRO A C 1
ATOM 634 O O . PRO A 1 83 ? 1.940 5.260 6.648 1.00 69.62 83 PRO A O 1
ATOM 637 N N . ARG A 1 84 ? 3.542 5.630 5.124 1.00 83.75 84 ARG A N 1
ATOM 638 C CA . ARG A 1 84 ? 3.180 4.515 4.235 1.00 83.75 84 ARG A CA 1
ATOM 639 C C . ARG A 1 84 ? 3.822 3.221 4.727 1.00 83.75 84 ARG A C 1
ATOM 641 O O . ARG A 1 84 ? 4.966 3.236 5.181 1.00 83.75 84 ARG A O 1
ATOM 648 N N . HIS A 1 85 ? 3.136 2.097 4.546 1.00 84.00 85 HIS A N 1
ATOM 649 C CA . HIS A 1 85 ? 3.618 0.782 4.975 1.00 84.00 85 HIS A CA 1
ATOM 650 C C . HIS A 1 85 ? 3.551 -0.250 3.854 1.00 84.00 85 HIS A C 1
ATOM 652 O O . HIS A 1 85 ? 2.771 -0.117 2.911 1.00 84.00 85 HIS A O 1
ATOM 658 N N . GLY A 1 86 ? 4.391 -1.279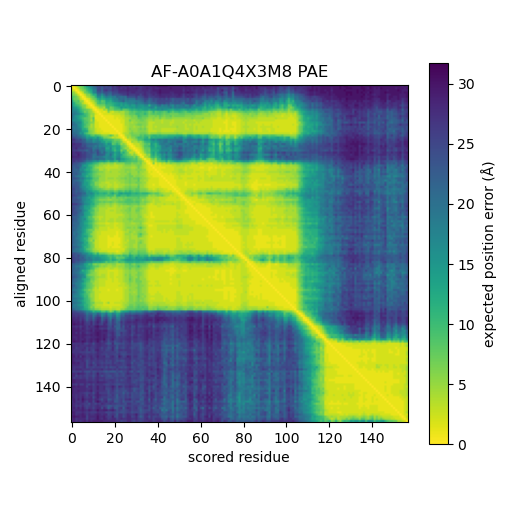 3.962 1.00 89.75 86 GLY A N 1
ATOM 659 C CA . GLY A 1 86 ? 4.414 -2.402 3.032 1.00 89.75 86 GLY A CA 1
ATOM 660 C C . GLY A 1 86 ? 4.701 -2.028 1.576 1.00 89.75 86 GLY A C 1
ATOM 661 O O . GLY A 1 86 ? 5.115 -0.910 1.251 1.00 89.75 86 GLY A O 1
ATOM 662 N N . TRP A 1 87 ? 4.481 -2.998 0.695 1.00 91.06 87 TRP A N 1
ATOM 663 C CA . TRP A 1 87 ? 4.803 -2.943 -0.726 1.00 91.06 87 TRP A CA 1
ATOM 664 C C . TRP A 1 87 ? 3.553 -3.109 -1.585 1.00 91.06 87 TRP A C 1
ATOM 666 O O . TRP A 1 87 ? 2.843 -4.106 -1.487 1.00 91.06 87 TRP A O 1
ATOM 676 N N . SER A 1 88 ? 3.333 -2.146 -2.481 1.00 90.62 88 SER A N 1
ATOM 677 C CA . SER A 1 88 ? 2.161 -2.081 -3.361 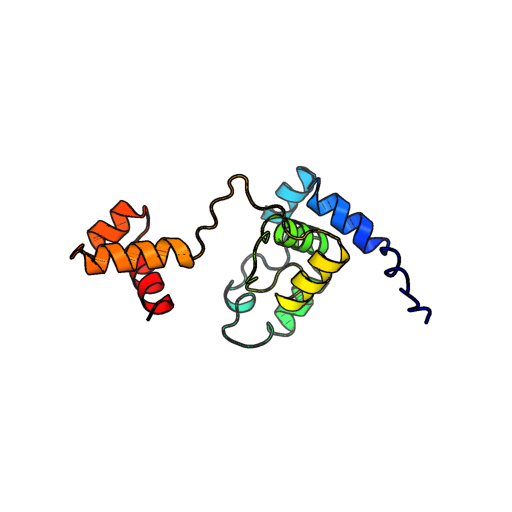1.00 90.62 88 SER A CA 1
ATOM 678 C C . SER A 1 88 ? 2.608 -1.745 -4.776 1.00 90.62 88 SER A C 1
ATOM 680 O O . SER A 1 88 ? 3.455 -0.875 -4.975 1.00 90.62 88 SER A O 1
ATOM 682 N N . GLY A 1 89 ? 2.096 -2.461 -5.781 1.00 89.62 89 GLY A N 1
ATOM 683 C CA . GLY A 1 89 ? 2.540 -2.286 -7.171 1.00 89.62 89 GLY A CA 1
ATOM 684 C C . GLY A 1 89 ? 4.044 -2.542 -7.384 1.00 89.62 89 GLY A C 1
ATOM 685 O O . GLY A 1 89 ? 4.631 -2.041 -8.346 1.00 89.62 89 GLY A O 1
ATOM 686 N N . GLY A 1 90 ? 4.674 -3.307 -6.484 1.00 91.81 90 GLY A N 1
ATOM 687 C CA . GLY A 1 90 ? 6.117 -3.559 -6.480 1.00 91.81 90 GLY A CA 1
ATOM 688 C C . GLY A 1 90 ? 6.968 -2.379 -6.013 1.00 91.81 90 GLY A C 1
ATOM 689 O O . GLY A 1 90 ? 8.150 -2.356 -6.335 1.00 91.81 90 GLY A O 1
ATOM 690 N N . LEU A 1 91 ? 6.376 -1.411 -5.309 1.00 92.31 91 LEU A N 1
ATOM 691 C CA . LEU A 1 91 ? 7.056 -0.225 -4.795 1.00 92.31 91 LEU A CA 1
ATOM 692 C C . LEU A 1 91 ? 6.883 -0.117 -3.284 1.00 92.31 91 LEU A C 1
ATOM 694 O O . LEU A 1 91 ? 5.783 -0.338 -2.765 1.00 92.31 91 LEU A O 1
ATOM 698 N N . GLY A 1 92 ? 7.953 0.263 -2.597 1.00 90.81 92 GLY A N 1
ATOM 699 C CA . GLY A 1 92 ? 7.988 0.492 -1.161 1.00 90.81 92 GLY A CA 1
ATOM 700 C C . GLY A 1 92 ? 7.494 1.889 -0.755 1.00 90.81 92 GLY A C 1
ATOM 701 O O . GLY A 1 92 ? 7.184 2.729 -1.606 1.00 90.81 92 GLY A O 1
ATOM 702 N N . PRO A 1 93 ? 7.433 2.174 0.559 1.00 88.88 93 PRO A N 1
ATOM 703 C CA . PRO A 1 93 ? 6.893 3.426 1.093 1.00 88.88 93 PRO A CA 1
ATOM 704 C C . PRO A 1 93 ? 7.545 4.693 0.527 1.00 88.88 93 PRO A C 1
ATOM 706 O O . PRO A 1 93 ? 6.846 5.627 0.136 1.00 88.88 93 PRO A O 1
ATOM 709 N N . GLN A 1 94 ? 8.880 4.725 0.460 1.00 86.00 94 GLN A N 1
ATOM 710 C CA . GLN A 1 94 ? 9.629 5.897 -0.011 1.00 86.00 94 GLN A CA 1
ATOM 711 C C . GLN A 1 94 ? 9.389 6.166 -1.500 1.00 86.00 94 GLN A C 1
ATOM 713 O O . GLN A 1 94 ? 9.153 7.307 -1.893 1.00 86.00 94 GLN A O 1
ATOM 718 N N . GLU A 1 95 ? 9.369 5.116 -2.321 1.00 90.12 95 GLU A N 1
ATOM 719 C CA . GLU A 1 95 ? 9.106 5.217 -3.758 1.00 90.12 95 GLU A CA 1
ATOM 720 C C . GLU A 1 95 ? 7.685 5.727 -4.020 1.00 90.12 95 GLU A C 1
ATOM 722 O O . GLU A 1 95 ? 7.484 6.636 -4.827 1.00 90.12 95 GLU A O 1
ATOM 727 N N . ARG A 1 96 ? 6.693 5.208 -3.284 1.00 91.81 96 ARG A N 1
ATOM 728 C CA . ARG A 1 96 ? 5.308 5.692 -3.380 1.00 91.81 96 ARG A CA 1
ATOM 729 C C . ARG A 1 96 ? 5.178 7.146 -2.930 1.00 91.81 96 ARG A C 1
ATOM 731 O O . ARG A 1 96 ? 4.432 7.896 -3.551 1.00 91.81 96 ARG A O 1
ATOM 738 N N . SER A 1 97 ? 5.947 7.580 -1.932 1.00 87.56 97 SER A N 1
ATOM 739 C CA . SER A 1 97 ? 6.029 8.993 -1.537 1.00 87.56 97 SER A CA 1
ATOM 740 C C . SER A 1 97 ? 6.622 9.897 -2.599 1.00 87.56 97 SER A C 1
ATOM 742 O O . SER A 1 97 ? 6.033 10.938 -2.892 1.00 87.56 97 SER A O 1
ATOM 744 N N . ALA A 1 98 ? 7.715 9.483 -3.233 1.00 87.19 98 ALA A N 1
ATOM 745 C CA . ALA A 1 98 ? 8.291 10.227 -4.344 1.00 87.19 98 ALA A CA 1
ATOM 746 C C . ALA A 1 98 ? 7.300 10.343 -5.514 1.00 87.19 98 ALA A C 1
ATOM 748 O O . ALA A 1 98 ? 7.146 11.416 -6.096 1.00 87.19 98 ALA A O 1
ATOM 749 N N . ILE A 1 99 ? 6.572 9.265 -5.828 1.00 89.06 99 ILE A N 1
ATOM 750 C CA . ILE A 1 99 ? 5.539 9.280 -6.869 1.00 89.06 99 ILE A CA 1
ATOM 751 C C . ILE A 1 99 ? 4.378 10.191 -6.475 1.00 89.06 99 ILE A C 1
ATOM 753 O O . ILE A 1 99 ? 4.003 11.039 -7.274 1.00 89.06 99 ILE A O 1
ATOM 757 N N . ALA A 1 100 ? 3.830 10.077 -5.265 1.00 87.75 100 ALA A N 1
ATOM 758 C CA . ALA A 1 100 ? 2.730 10.928 -4.815 1.00 87.75 100 ALA A CA 1
ATOM 759 C C . ALA A 1 100 ? 3.082 12.420 -4.919 1.00 87.75 100 ALA A C 1
ATOM 761 O O . ALA A 1 100 ? 2.300 13.194 -5.469 1.00 87.75 100 ALA A O 1
ATOM 762 N N . ALA A 1 101 ? 4.280 12.807 -4.468 1.00 85.19 101 ALA A N 1
ATOM 763 C CA . ALA A 1 101 ? 4.775 14.178 -4.569 1.00 85.19 101 ALA A CA 1
ATOM 764 C C . ALA A 1 101 ? 4.905 14.629 -6.032 1.00 85.19 101 ALA A C 1
ATOM 766 O O . ALA A 1 101 ? 4.358 15.658 -6.423 1.00 85.19 101 ALA A O 1
ATOM 767 N N . ARG A 1 102 ? 5.549 13.812 -6.873 1.00 86.31 102 ARG A N 1
ATOM 768 C CA . ARG A 1 102 ? 5.732 14.072 -8.310 1.00 86.31 102 ARG A CA 1
ATOM 769 C C . ARG A 1 102 ? 4.409 14.158 -9.075 1.00 86.31 102 ARG A C 1
ATOM 771 O O . ARG A 1 102 ? 4.273 14.914 -10.036 1.00 86.31 102 ARG A O 1
ATOM 778 N N . LEU A 1 103 ? 3.405 13.400 -8.645 1.00 86.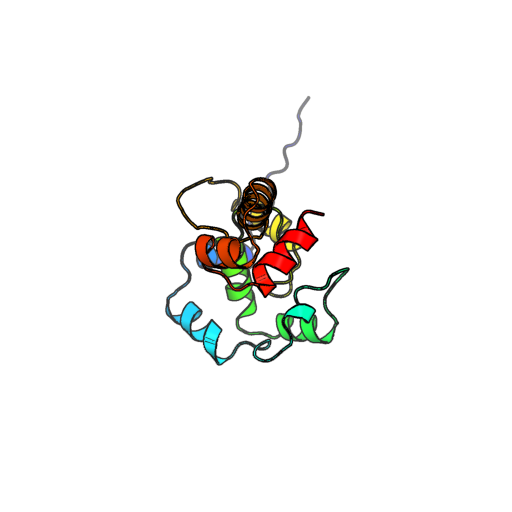56 103 LEU A N 1
ATOM 779 C CA . LEU A 1 103 ? 2.070 13.422 -9.227 1.00 86.56 103 LEU A CA 1
ATOM 780 C C . LEU A 1 103 ? 1.174 14.536 -8.669 1.00 86.56 103 LEU A C 1
ATOM 782 O O . LEU A 1 103 ? 0.098 14.732 -9.234 1.00 86.56 103 LEU A O 1
ATOM 786 N N . GLY A 1 104 ? 1.605 15.269 -7.639 1.00 85.00 104 GLY A N 1
ATOM 787 C CA . GLY A 1 104 ? 0.794 16.294 -6.978 1.00 85.00 104 GLY A CA 1
ATOM 788 C C . GLY A 1 104 ? -0.388 15.712 -6.196 1.00 85.00 104 GLY A C 1
ATOM 789 O O . GLY A 1 104 ? -1.437 16.338 -6.110 1.00 85.00 104 GLY A O 1
ATOM 790 N N . LEU A 1 105 ? -0.243 14.493 -5.670 1.00 79.69 105 LEU A N 1
ATOM 791 C CA . LEU A 1 105 ? -1.279 13.760 -4.932 1.00 79.69 105 LEU A CA 1
ATOM 792 C C . LEU A 1 105 ? -1.199 13.993 -3.403 1.00 79.69 105 LEU A C 1
ATOM 794 O O . LEU A 1 105 ? -1.632 13.141 -2.634 1.00 79.69 105 LEU A O 1
ATOM 798 N N . GLY A 1 106 ? -0.607 15.105 -2.942 1.00 60.81 106 GLY A N 1
ATOM 799 C CA . GLY A 1 106 ? -0.312 15.367 -1.524 1.00 60.81 106 GLY A CA 1
ATOM 800 C C . GLY A 1 106 ? -1.191 16.435 -0.855 1.00 60.81 106 GLY A C 1
ATOM 801 O O . GLY A 1 106 ? -1.297 17.546 -1.362 1.00 60.81 106 GLY A O 1
ATOM 802 N N . ALA A 1 107 ? -1.723 16.076 0.324 1.00 47.00 107 ALA A N 1
ATOM 803 C CA . ALA A 1 107 ? -2.365 16.896 1.363 1.00 47.00 107 ALA A CA 1
ATOM 804 C C . ALA A 1 107 ? -3.673 17.634 1.010 1.00 47.00 107 ALA A C 1
ATOM 806 O O . ALA A 1 107 ? -3.793 18.839 1.205 1.00 47.00 107 ALA A O 1
ATOM 807 N N . THR A 1 108 ? -4.715 16.897 0.626 1.00 35.03 108 THR A N 1
ATOM 808 C CA . THR A 1 108 ? -6.074 17.283 1.042 1.00 35.03 108 THR A CA 1
ATOM 809 C C . THR A 1 108 ? -6.430 16.466 2.283 1.00 35.03 108 THR A C 1
ATOM 811 O O . THR A 1 108 ? -6.761 15.288 2.172 1.00 35.03 108 THR A O 1
ATOM 814 N N . ALA A 1 109 ? -6.312 17.062 3.467 1.00 32.34 109 ALA A N 1
ATOM 815 C CA . ALA A 1 109 ? -6.997 16.581 4.665 1.00 32.34 109 ALA A CA 1
ATOM 816 C C . ALA A 1 109 ? -8.262 17.434 4.874 1.00 32.34 109 ALA A C 1
ATOM 818 O O . ALA A 1 109 ? -8.197 18.632 4.594 1.00 32.34 109 ALA A O 1
ATOM 819 N N . PRO A 1 110 ? -9.345 16.921 5.479 1.00 44.81 110 PRO A N 1
ATOM 820 C CA . PRO A 1 110 ? -9.871 15.553 5.447 1.00 44.81 110 PRO A CA 1
ATOM 821 C C . PRO A 1 110 ? -11.382 15.539 5.113 1.00 44.81 110 PRO A C 1
ATOM 823 O O . PRO A 1 110 ? -12.123 16.366 5.624 1.00 44.81 110 PRO A O 1
ATOM 826 N N . GLU A 1 111 ? -11.874 14.543 4.377 1.00 32.81 111 GLU A N 1
ATOM 827 C CA . GLU A 1 111 ? -13.258 14.069 4.559 1.00 32.81 111 GLU A CA 1
ATOM 828 C C . GLU A 1 111 ? -13.253 12.535 4.540 1.00 32.81 111 GLU A C 1
ATOM 830 O O . GLU A 1 111 ? -12.996 11.896 3.522 1.00 32.81 111 GLU A O 1
ATOM 835 N N . GLU A 1 112 ? -13.414 11.984 5.746 1.00 34.38 112 GLU A N 1
ATOM 836 C CA . GLU A 1 112 ? -13.895 10.641 6.084 1.00 34.38 112 GLU A CA 1
ATOM 837 C C . GLU A 1 112 ? -13.445 9.476 5.186 1.00 34.38 112 GLU A C 1
ATOM 839 O O . GLU A 1 112 ? -14.202 8.918 4.394 1.00 34.38 112 GLU A O 1
ATOM 844 N N . TYR A 1 113 ? -12.229 8.988 5.427 1.00 39.53 113 TYR A N 1
ATOM 845 C CA . TYR A 1 113 ? -11.990 7.546 5.369 1.00 39.53 113 TYR A CA 1
ATOM 846 C C . TYR A 1 113 ? -11.328 7.133 6.686 1.00 39.53 113 TYR A C 1
ATOM 848 O O . TYR A 1 113 ? -10.213 7.583 6.956 1.00 39.53 113 TYR A O 1
ATOM 856 N N . PRO A 1 114 ? -11.999 6.345 7.545 1.00 41.44 114 PRO A N 1
ATOM 857 C CA . PRO A 1 114 ? -11.396 5.874 8.780 1.00 41.44 114 PRO A CA 1
ATOM 858 C C . PRO A 1 114 ? -10.244 4.935 8.421 1.00 41.44 114 PRO A C 1
ATOM 860 O O . PRO A 1 114 ? -10.460 3.841 7.905 1.00 41.44 114 PRO A O 1
ATOM 863 N N . ASP A 1 115 ? -9.021 5.385 8.676 1.00 42.44 115 ASP A N 1
ATOM 864 C CA . ASP A 1 115 ? -7.840 4.537 8.761 1.00 42.44 115 ASP A CA 1
ATOM 865 C C . ASP A 1 115 ? -7.937 3.722 10.065 1.00 42.44 115 ASP A C 1
ATOM 867 O O . ASP A 1 115 ? -7.864 4.307 11.147 1.00 42.44 115 ASP A O 1
ATOM 871 N N . PRO A 1 116 ? -8.119 2.387 10.031 1.00 44.06 116 PRO A N 1
ATOM 872 C CA . PRO A 1 116 ? -8.079 1.565 11.236 1.00 44.06 116 PRO A CA 1
ATOM 873 C C . PRO A 1 116 ? -6.638 1.183 11.614 1.00 44.06 116 PRO A C 1
ATOM 875 O O . PRO A 1 116 ? -6.425 0.195 12.337 1.00 44.06 116 PRO A O 1
ATOM 878 N N . GLY A 1 117 ? -5.648 1.929 11.109 1.00 46.56 117 GLY A N 1
ATOM 879 C CA . GLY A 1 117 ? -4.275 1.909 11.568 1.00 46.56 117 GLY A CA 1
ATOM 880 C C . GLY A 1 117 ? -4.220 1.939 13.099 1.00 46.56 117 GLY A C 1
ATOM 881 O O . GLY A 1 117 ? -5.024 2.606 13.756 1.00 46.56 117 GLY A O 1
ATOM 882 N N . PRO A 1 118 ? -3.296 1.181 13.708 1.00 49.31 118 PRO A N 1
ATOM 883 C CA . PRO A 1 118 ? -3.270 0.986 15.149 1.00 49.31 118 PRO A CA 1
ATOM 884 C C . PRO A 1 118 ? -3.023 2.277 15.933 1.00 49.31 118 PRO A C 1
ATOM 886 O O . PRO A 1 118 ? -3.191 2.246 17.133 1.00 49.31 118 PRO A O 1
ATOM 889 N N . GLY A 1 119 ? -2.686 3.416 15.319 1.00 59.12 119 GLY A N 1
ATOM 890 C CA . GLY A 1 119 ? -2.473 4.672 16.043 1.00 59.12 119 GLY A CA 1
ATOM 891 C C . GLY A 1 119 ? -3.668 5.064 16.915 1.00 59.12 119 GLY A C 1
ATOM 892 O O . GLY A 1 119 ? -3.570 5.045 18.137 1.00 59.12 119 GLY A O 1
ATOM 893 N N . ASP A 1 120 ? -4.822 5.357 16.318 1.00 69.38 120 ASP A N 1
ATOM 894 C CA . ASP A 1 120 ? -5.975 5.827 17.098 1.00 69.38 120 ASP A CA 1
ATOM 895 C C . ASP A 1 120 ? -6.627 4.690 17.903 1.00 69.38 120 ASP A C 1
ATOM 897 O O . ASP A 1 120 ? -6.930 4.836 19.091 1.00 69.38 120 ASP A O 1
ATOM 901 N N . ARG A 1 121 ? -6.739 3.492 17.305 1.00 80.75 121 ARG A N 1
ATOM 902 C CA . ARG A 1 121 ? -7.303 2.319 17.990 1.00 80.75 121 ARG A CA 1
ATOM 903 C C . ARG A 1 121 ? -6.436 1.856 19.162 1.00 80.75 121 ARG A C 1
ATOM 905 O O . ARG A 1 121 ? -6.981 1.606 20.235 1.00 80.75 121 ARG A O 1
ATOM 912 N N . ALA A 1 122 ? -5.117 1.754 19.000 1.00 81.88 122 ALA A N 1
ATOM 913 C CA . ALA A 1 122 ? -4.226 1.323 20.075 1.00 81.88 122 ALA A CA 1
ATOM 914 C C . ALA A 1 122 ? -4.082 2.395 21.150 1.00 81.88 122 ALA A C 1
ATOM 916 O O . ALA A 1 122 ? -4.101 2.049 22.327 1.00 81.88 122 ALA A O 1
ATOM 917 N N . LEU A 1 123 ? -4.032 3.685 20.798 1.00 81.75 123 LEU A N 1
ATOM 918 C CA . LEU A 1 123 ? -4.059 4.758 21.798 1.00 81.75 123 LEU A CA 1
ATOM 919 C C . LEU A 1 123 ? -5.366 4.744 22.598 1.00 81.75 123 LEU A C 1
ATOM 921 O O . LEU A 1 123 ? -5.343 4.875 23.825 1.00 81.75 123 LEU A O 1
ATOM 925 N N . ARG A 1 124 ? -6.508 4.514 21.937 1.00 87.69 124 ARG A N 1
ATOM 926 C CA . ARG A 1 124 ? -7.796 4.335 22.618 1.00 87.69 124 ARG A CA 1
ATOM 927 C C . ARG A 1 124 ? -7.804 3.072 23.483 1.00 87.69 124 ARG A C 1
ATOM 929 O O . ARG A 1 124 ? -8.253 3.144 24.625 1.00 87.69 124 ARG A O 1
ATOM 936 N N . ALA A 1 125 ? -7.249 1.954 23.009 1.00 88.75 125 ALA A N 1
ATOM 937 C CA . ALA A 1 125 ? -7.102 0.726 23.791 1.00 88.75 125 ALA A CA 1
ATOM 938 C C . ALA A 1 125 ? -6.241 0.948 25.046 1.00 88.75 125 ALA A C 1
ATOM 940 O O . ALA A 1 125 ? -6.628 0.531 26.138 1.00 88.75 125 ALA A O 1
ATOM 941 N N . VAL A 1 126 ? -5.104 1.641 24.919 1.00 87.69 126 VAL A N 1
ATOM 942 C CA . VAL A 1 126 ? -4.208 1.994 26.032 1.00 87.69 126 VAL A CA 1
ATOM 943 C C . VAL A 1 126 ? -4.920 2.901 27.033 1.00 87.69 126 VAL A C 1
ATOM 945 O O . VAL A 1 126 ? -4.857 2.651 28.236 1.00 87.69 126 VAL A O 1
ATOM 948 N N . ARG A 1 127 ? -5.669 3.905 26.559 1.00 90.31 127 ARG A N 1
ATOM 949 C CA . ARG A 1 127 ? -6.455 4.798 27.422 1.00 90.31 127 ARG A CA 1
ATOM 950 C C . ARG A 1 127 ? -7.529 4.041 28.206 1.00 90.31 127 ARG A C 1
ATOM 952 O O . ARG A 1 127 ? -7.617 4.213 29.417 1.00 90.31 127 ARG A O 1
ATOM 959 N N . LEU A 1 128 ? -8.311 3.185 27.547 1.00 92.44 128 LEU A N 1
ATOM 960 C CA . LEU A 1 128 ? -9.323 2.354 28.211 1.00 92.44 128 LEU A CA 1
ATOM 961 C C . LEU A 1 128 ? -8.674 1.407 29.230 1.00 92.44 128 LEU A C 1
ATOM 963 O O . LEU A 1 128 ? -9.181 1.228 30.338 1.00 92.44 128 LEU A O 1
ATOM 967 N N . ARG A 1 129 ? -7.503 0.849 28.899 1.00 94.12 129 ARG A N 1
ATOM 968 C CA . ARG A 1 129 ? -6.748 -0.001 29.823 1.00 94.12 129 ARG A CA 1
ATOM 969 C C . ARG A 1 129 ? -6.283 0.763 31.062 1.00 94.12 129 ARG A C 1
ATOM 971 O O . ARG A 1 129 ? -6.417 0.237 32.163 1.00 94.12 129 ARG A O 1
ATOM 978 N N . ALA A 1 130 ? -5.800 1.994 30.898 1.00 89.62 130 ALA A N 1
ATOM 979 C CA . ALA A 1 130 ? -5.425 2.877 32.004 1.00 89.62 130 ALA A CA 1
ATOM 980 C C . ALA A 1 130 ? -6.626 3.265 32.890 1.00 89.62 130 ALA A C 1
ATOM 982 O O . ALA A 1 130 ? -6.460 3.485 34.085 1.00 89.62 130 ALA A O 1
ATOM 983 N N . GLN A 1 131 ? -7.841 3.275 32.334 1.00 91.88 131 GLN A N 1
ATOM 984 C CA . GLN A 1 131 ? -9.100 3.461 33.070 1.00 91.88 131 GLN A CA 1
ATOM 985 C C . GLN A 1 131 ? -9.589 2.181 33.778 1.00 91.88 131 GLN A C 1
ATOM 987 O O . GLN A 1 131 ? -10.692 2.159 34.318 1.00 91.88 131 GLN A O 1
ATOM 992 N N . GLY A 1 132 ? -8.802 1.099 33.766 1.00 94.69 132 GLY A N 1
ATOM 993 C CA . GLY A 1 132 ? -9.117 -0.155 34.456 1.00 94.69 132 GLY A CA 1
ATOM 994 C C . GLY A 1 132 ? -9.952 -1.149 33.646 1.00 94.69 132 GLY A C 1
ATOM 995 O O . GLY A 1 132 ? -10.306 -2.208 34.165 1.00 94.69 132 GLY A O 1
ATOM 996 N N . TRP A 1 133 ? -10.242 -0.869 32.372 1.00 95.56 133 TRP A N 1
ATOM 997 C CA . TRP A 1 133 ? -11.017 -1.785 31.536 1.00 95.56 133 TRP A CA 1
ATOM 998 C C . TRP A 1 133 ? -10.243 -3.083 31.269 1.00 95.56 133 TRP A C 1
ATOM 1000 O O . TRP A 1 133 ? -9.019 -3.100 31.079 1.00 95.56 133 TRP A O 1
ATOM 1010 N N . THR A 1 134 ? -10.959 -4.206 31.233 1.00 96.69 134 THR A N 1
ATOM 1011 C CA . THR A 1 134 ? -10.388 -5.508 30.861 1.00 96.69 134 THR A CA 1
ATOM 1012 C C . THR A 1 134 ? -10.209 -5.622 29.346 1.00 96.69 134 THR A C 1
ATOM 1014 O O . THR A 1 134 ? -10.922 -4.990 28.571 1.00 96.69 134 THR A O 1
ATOM 1017 N N . VAL A 1 135 ? -9.297 -6.492 28.896 1.00 94.12 135 VAL A N 1
ATOM 1018 C CA . VAL A 1 135 ? -9.062 -6.746 27.458 1.00 94.12 135 VAL A CA 1
ATOM 1019 C C . VAL A 1 135 ? -10.342 -7.165 26.731 1.00 94.12 135 VAL A C 1
ATOM 1021 O O . VAL A 1 135 ? -10.555 -6.775 25.589 1.00 94.12 135 VAL A O 1
ATOM 1024 N N . ALA A 1 136 ? -11.207 -7.940 27.390 1.00 93.31 136 ALA A N 1
ATOM 1025 C CA . ALA A 1 136 ? -12.479 -8.362 26.814 1.00 93.31 136 ALA A CA 1
ATOM 1026 C C . ALA A 1 136 ? -13.429 -7.178 26.580 1.00 93.31 136 ALA A C 1
ATOM 1028 O O . ALA A 1 136 ? -14.028 -7.093 25.516 1.00 93.31 136 ALA A O 1
ATOM 1029 N N . GLN A 1 137 ? -13.529 -6.254 27.539 1.00 90.06 137 GLN A N 1
ATOM 1030 C CA . GLN A 1 137 ? -14.366 -5.059 27.398 1.00 90.06 137 GLN A CA 1
ATOM 1031 C C . GLN A 1 137 ? -13.825 -4.121 26.319 1.00 90.06 137 GLN A C 1
ATOM 1033 O O . GLN A 1 137 ? -14.596 -3.612 25.518 1.00 90.06 137 GLN A O 1
ATOM 1038 N N . ILE A 1 138 ? -12.502 -3.950 26.255 1.00 93.88 138 ILE A N 1
ATOM 1039 C CA . ILE A 1 138 ? -11.842 -3.147 25.217 1.00 93.88 138 ILE A CA 1
ATOM 1040 C C . ILE A 1 138 ? -12.097 -3.742 23.826 1.00 93.88 138 ILE A C 1
ATOM 1042 O O . ILE A 1 138 ? -12.397 -3.008 22.894 1.00 93.88 138 ILE A O 1
ATOM 1046 N N . ALA A 1 139 ? -12.013 -5.066 23.683 1.00 90.31 139 ALA A N 1
ATOM 1047 C CA . ALA A 1 139 ? -12.290 -5.757 22.427 1.00 90.31 139 ALA A CA 1
ATOM 1048 C C . ALA A 1 139 ? -13.730 -5.496 21.946 1.00 90.31 139 ALA A C 1
ATOM 1050 O O . ALA A 1 139 ? -13.930 -5.073 20.809 1.00 90.31 139 ALA A O 1
ATOM 1051 N N . THR A 1 140 ? -14.716 -5.656 22.836 1.00 90.00 140 THR A N 1
ATOM 1052 C CA . THR A 1 140 ? -16.125 -5.356 22.540 1.00 90.00 140 THR A CA 1
ATOM 1053 C C . THR A 1 140 ? -16.336 -3.886 22.176 1.00 90.00 140 THR A C 1
ATOM 1055 O O . THR A 1 140 ? -16.962 -3.599 21.162 1.00 90.00 140 THR A O 1
ATOM 1058 N N . GLU A 1 141 ? -15.782 -2.964 22.965 1.00 89.44 141 GLU A N 1
ATOM 1059 C CA . GLU A 1 141 ? -15.907 -1.512 22.770 1.00 89.44 141 GLU A CA 1
ATOM 1060 C C . GLU A 1 141 ? -15.301 -1.038 21.442 1.00 89.44 141 GLU A C 1
ATOM 1062 O O . GLU A 1 141 ? -15.826 -0.142 20.785 1.00 89.44 141 GLU A O 1
ATOM 1067 N N . LEU A 1 142 ? -14.187 -1.644 21.030 1.00 86.56 142 LEU A N 1
ATOM 1068 C CA . LEU A 1 142 ? -13.496 -1.307 19.787 1.00 86.56 142 LEU A CA 1
ATOM 1069 C C . LEU A 1 142 ? -13.989 -2.123 18.582 1.00 86.56 142 LEU A C 1
ATOM 1071 O O . LEU A 1 142 ? -13.495 -1.910 17.477 1.00 86.56 142 LEU A O 1
ATOM 1075 N N . GLY A 1 143 ? -14.931 -3.053 18.773 1.00 84.00 143 GLY A N 1
ATOM 1076 C CA . GLY A 1 143 ? -15.452 -3.909 17.704 1.00 84.00 143 GLY A CA 1
ATOM 1077 C C . GLY A 1 143 ? -14.412 -4.868 17.112 1.00 84.00 143 GLY A C 1
ATOM 1078 O O . GLY A 1 143 ? -14.468 -5.180 15.924 1.00 84.00 143 GLY A O 1
ATOM 1079 N N . VAL A 1 144 ? -13.443 -5.319 17.914 1.00 84.56 144 VAL A N 1
ATOM 1080 C CA . VAL A 1 144 ? -12.345 -6.207 17.489 1.00 84.56 144 VAL A CA 1
ATOM 1081 C C . VAL A 1 144 ? -12.232 -7.433 18.392 1.00 84.56 144 VAL A C 1
ATOM 1083 O O . VAL A 1 144 ? -12.845 -7.517 19.451 1.00 84.56 144 VAL A O 1
ATOM 1086 N N . ASP A 1 145 ? -11.418 -8.409 17.998 1.00 88.75 145 ASP A N 1
ATOM 1087 C CA . ASP A 1 145 ? -11.099 -9.555 18.846 1.00 88.75 145 ASP A CA 1
ATOM 1088 C C . ASP A 1 145 ? -9.987 -9.241 19.877 1.00 88.75 145 ASP A C 1
ATOM 1090 O O . ASP A 1 145 ? -9.218 -8.281 19.759 1.00 88.75 145 ASP A O 1
ATOM 1094 N N . LYS A 1 146 ? -9.846 -10.104 20.893 1.00 87.50 146 LYS A N 1
ATOM 1095 C CA . LYS A 1 146 ? -8.845 -9.941 21.966 1.00 87.50 146 LYS A CA 1
ATOM 1096 C C . LYS A 1 146 ? -7.396 -9.963 21.456 1.00 87.50 146 LYS A C 1
ATOM 1098 O O . LYS A 1 146 ? -6.544 -9.278 22.016 1.00 87.50 146 LYS A O 1
ATOM 1103 N N . ARG A 1 147 ? -7.091 -10.748 20.415 1.00 83.06 147 ARG A N 1
ATOM 1104 C CA . ARG A 1 147 ? -5.746 -10.846 19.821 1.00 83.06 147 ARG A CA 1
ATOM 1105 C C . ARG A 1 147 ? -5.359 -9.526 19.154 1.00 83.06 147 ARG A C 1
ATOM 1107 O O . ARG A 1 147 ? -4.198 -9.129 19.256 1.00 83.06 147 ARG A O 1
ATOM 1114 N N . THR A 1 148 ? -6.316 -8.831 18.545 1.00 83.50 148 THR A N 1
ATOM 1115 C CA . THR A 1 148 ? -6.125 -7.483 18.002 1.00 83.50 148 THR A CA 1
ATOM 1116 C C . THR A 1 148 ? -5.766 -6.483 19.106 1.00 83.50 148 THR A C 1
ATOM 1118 O O . THR A 1 148 ? -4.778 -5.770 18.955 1.00 83.50 148 THR A O 1
ATOM 1121 N N . VAL A 1 149 ? -6.438 -6.519 20.262 1.00 88.94 149 VAL A N 1
ATOM 1122 C CA . VAL A 1 149 ? -6.096 -5.660 21.417 1.00 88.94 149 VAL A CA 1
ATOM 1123 C C . VAL A 1 149 ? -4.681 -5.938 21.953 1.00 88.94 149 VAL A C 1
ATOM 1125 O O . VAL A 1 149 ? -3.919 -5.013 22.224 1.00 88.94 149 VAL A O 1
ATOM 1128 N N . TYR A 1 150 ? -4.270 -7.207 22.061 1.00 90.75 150 TYR A N 1
ATOM 1129 C CA . TYR A 1 150 ? -2.898 -7.551 22.470 1.00 90.75 150 TYR A CA 1
ATOM 1130 C C . TYR A 1 150 ? -1.828 -7.135 21.455 1.00 90.75 150 TYR A C 1
ATOM 1132 O O . TYR A 1 150 ? -0.680 -6.887 21.824 1.00 90.75 150 TYR A O 1
ATOM 1140 N N . ARG A 1 151 ? -2.155 -7.121 20.160 1.00 84.88 151 ARG A N 1
ATOM 1141 C CA . ARG A 1 151 ? -1.264 -6.573 19.132 1.00 84.88 151 ARG A CA 1
ATOM 1142 C C . ARG A 1 151 ? -1.130 -5.062 19.303 1.00 84.88 151 ARG A C 1
ATOM 1144 O O . ARG A 1 151 ? -0.005 -4.584 19.328 1.00 84.88 151 ARG A O 1
ATOM 1151 N N . ASP A 1 152 ? -2.242 -4.365 19.503 1.00 86.94 152 ASP A N 1
ATOM 1152 C CA . ASP A 1 152 ? -2.279 -2.916 19.700 1.00 86.94 152 ASP A CA 1
ATOM 1153 C C . ASP A 1 152 ? -1.434 -2.484 20.915 1.00 86.94 152 ASP A C 1
ATOM 1155 O O . ASP A 1 152 ? -0.611 -1.580 20.802 1.00 86.94 152 ASP A O 1
ATOM 1159 N N . PHE A 1 153 ? -1.526 -3.188 22.051 1.00 88.25 153 PHE A N 1
ATOM 1160 C CA . PHE A 1 153 ? -0.670 -2.899 23.213 1.00 88.25 153 PHE A CA 1
ATOM 1161 C C . PHE A 1 153 ? 0.828 -3.062 22.940 1.00 88.25 153 PHE A C 1
ATOM 1163 O O . PHE A 1 153 ? 1.624 -2.309 23.485 1.00 88.25 153 PHE A O 1
ATOM 1170 N N . ARG A 1 154 ? 1.225 -4.019 22.093 1.00 83.81 154 ARG A N 1
ATOM 1171 C CA . ARG A 1 154 ? 2.638 -4.236 21.736 1.00 83.81 154 ARG A CA 1
ATOM 1172 C C . ARG A 1 154 ? 3.197 -3.171 20.798 1.00 83.81 154 ARG A C 1
ATOM 1174 O O . ARG A 1 154 ? 4.405 -3.070 20.677 1.00 83.81 154 ARG A O 1
ATOM 1181 N N . GLN A 1 155 ? 2.335 -2.432 20.108 1.00 71.12 155 GLN A N 1
ATOM 1182 C CA . GLN A 1 155 ? 2.744 -1.393 19.163 1.00 71.12 155 GLN A CA 1
ATOM 1183 C C . GLN A 1 155 ? 2.940 -0.023 19.828 1.00 71.12 155 GLN A C 1
ATOM 1185 O O . GLN A 1 155 ? 3.508 0.865 19.201 1.00 71.12 155 GLN A O 1
ATOM 1190 N N . VAL A 1 156 ? 2.452 0.152 21.064 1.00 72.94 156 VAL A N 1
ATOM 1191 C CA . VAL A 1 156 ? 2.510 1.414 21.833 1.00 72.94 156 VAL A CA 1
ATOM 1192 C C . VAL A 1 156 ? 3.430 1.304 23.063 1.00 72.94 156 VAL A C 1
ATOM 1194 O O . VAL A 1 156 ? 3.700 2.312 23.712 1.00 72.94 156 VAL A O 1
ATOM 1197 N N . ALA A 1 157 ? 3.894 0.094 23.387 1.00 57.00 157 ALA A N 1
ATOM 1198 C CA . ALA A 1 157 ? 4.920 -0.159 24.401 1.00 57.00 157 ALA A CA 1
ATOM 1199 C C . ALA A 1 157 ? 6.320 0.105 23.835 1.00 57.00 157 ALA A C 1
ATOM 1201 O O . ALA A 1 157 ? 7.148 0.655 24.592 1.00 57.00 157 ALA A O 1
#

Sequence (157 aa):
MNSDLNPAPSPTRDDEHLRRLVRQPTGELQQRATASVACRGMDTNVFFPEHGVPDGLALARCRSCHARLVCLALALRYETSAPRHGWSGGLGPQERSAIAARLGLGATAPEEYPDPGPGDRALRAVRLRAQGWTVAQIATELGVDKRTVYRDFRQVA

Mean predicted aligned error: 14.55 Å

Nearest PDB structures (foldseek):
  2q0o-assembly1_B  TM=4.770E-01  e=4.550E-01  Sinorhizobium fredii NGR234
  4lgw-assembly1_A  TM=4.484E-01  e=1.032E+00  Escherichia coli K-12
  1l3l-assembly2_A  TM=4.549E-01  e=3.431E+00  Agrobacterium tumefaciens
  4ld5-assembly1_B  TM=4.870E-01  e=4.269E+00  Staphylococcus aureus
  4j4l-assembly1_C  TM=1.362E-01  e=3.463E-01  Homo sapiens